Protein AF-A0A9D5NY57-F1 (afdb_monomer)

Structure (mmCIF, N/CA/C/O backbone):
data_AF-A0A9D5NY57-F1
#
_entry.id   AF-A0A9D5NY57-F1
#
loop_
_atom_site.group_PDB
_atom_site.id
_atom_site.type_symbol
_atom_site.label_atom_id
_atom_site.label_alt_id
_atom_site.label_comp_id
_atom_site.label_asym_id
_atom_site.label_entity_id
_atom_site.label_seq_id
_atom_site.pdbx_PDB_ins_code
_atom_site.Cartn_x
_atom_site.Cartn_y
_atom_site.Cartn_z
_atom_site.occupancy
_atom_site.B_iso_or_equiv
_atom_site.auth_seq_id
_atom_site.auth_comp_id
_atom_site.auth_asym_id
_atom_site.auth_atom_id
_atom_site.pdbx_PDB_model_num
ATOM 1 N N . MET A 1 1 ? -9.784 12.964 18.044 1.00 41.00 1 MET A N 1
ATOM 2 C CA . MET A 1 1 ? -9.149 14.237 17.645 1.00 41.00 1 MET A CA 1
ATOM 3 C C . MET A 1 1 ? -8.875 14.180 16.150 1.00 41.00 1 MET A C 1
ATOM 5 O O . MET A 1 1 ? -8.272 13.214 15.719 1.00 41.00 1 MET A O 1
ATOM 9 N N . LYS A 1 2 ? -9.374 15.180 15.404 1.00 36.91 2 LYS A N 1
ATOM 10 C CA . LYS A 1 2 ? -8.960 15.599 14.047 1.00 36.91 2 LYS A CA 1
ATOM 11 C C . LYS A 1 2 ? -8.958 14.492 12.971 1.00 36.91 2 LYS A C 1
ATOM 13 O O . LYS A 1 2 ? -7.936 13.898 12.685 1.00 36.91 2 LYS A O 1
ATOM 18 N N . LYS A 1 3 ? -10.081 14.167 12.321 1.00 40.34 3 LYS A N 1
ATOM 19 C CA . LYS A 1 3 ? -10.535 14.837 11.076 1.00 40.34 3 LYS A CA 1
ATOM 20 C C . LYS A 1 3 ? -9.501 15.796 10.452 1.00 40.34 3 LYS A C 1
ATOM 22 O O . LYS A 1 3 ? -9.746 16.991 10.358 1.00 40.34 3 LYS A O 1
ATOM 27 N N . MET A 1 4 ? -8.342 15.283 10.052 1.00 44.22 4 MET A N 1
ATOM 28 C CA . MET A 1 4 ? -7.444 15.953 9.107 1.00 44.22 4 MET A CA 1
ATOM 29 C C . MET A 1 4 ? -7.655 15.321 7.732 1.00 44.22 4 MET A C 1
ATOM 31 O O . MET A 1 4 ? -6.874 14.492 7.292 1.00 44.22 4 MET A O 1
ATOM 35 N N . MET A 1 5 ? -8.743 15.697 7.055 1.00 46.81 5 MET A N 1
ATOM 36 C CA . MET A 1 5 ? -8.826 15.523 5.603 1.00 46.81 5 MET A CA 1
ATOM 37 C C . MET A 1 5 ? -7.995 16.644 4.985 1.00 46.81 5 MET A C 1
ATOM 39 O O . MET A 1 5 ? -8.519 17.685 4.598 1.00 46.81 5 MET A O 1
ATOM 43 N N . ILE A 1 6 ? -6.675 16.462 4.978 1.00 50.38 6 ILE A N 1
ATOM 44 C CA . ILE A 1 6 ? -5.822 17.212 4.065 1.00 50.38 6 ILE A CA 1
ATOM 45 C C . ILE A 1 6 ? -6.029 16.547 2.712 1.00 50.38 6 ILE A C 1
ATOM 47 O O . ILE A 1 6 ? -5.698 15.380 2.516 1.00 50.38 6 ILE A O 1
ATOM 51 N N . LEU A 1 7 ? -6.638 17.297 1.802 1.00 46.44 7 LEU A N 1
ATOM 52 C CA . LEU A 1 7 ? -6.715 16.987 0.387 1.00 46.44 7 LEU A CA 1
ATOM 53 C C . LEU A 1 7 ? -5.277 16.996 -0.167 1.00 46.44 7 LEU A C 1
ATOM 55 O O . LEU A 1 7 ? -4.805 18.009 -0.677 1.00 46.44 7 LEU A O 1
ATOM 59 N N . ALA A 1 8 ? -4.539 15.901 0.026 1.00 53.00 8 ALA A N 1
ATOM 60 C CA . ALA A 1 8 ? -3.200 15.740 -0.516 1.00 53.00 8 ALA A CA 1
ATOM 61 C C . ALA A 1 8 ? -3.325 15.531 -2.029 1.00 53.00 8 ALA A C 1
ATOM 63 O O . ALA A 1 8 ? -3.829 14.510 -2.501 1.00 53.00 8 A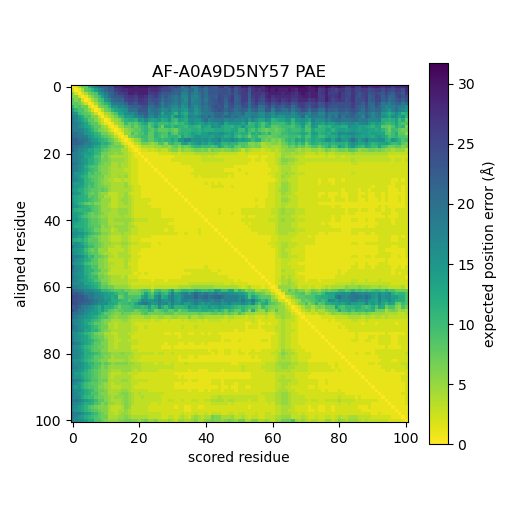LA A O 1
ATOM 64 N N . MET A 1 9 ? -2.918 16.550 -2.781 1.00 48.19 9 MET A N 1
ATOM 65 C CA . MET A 1 9 ? -2.796 16.509 -4.232 1.00 48.19 9 MET A CA 1
ATOM 66 C C . MET A 1 9 ? -1.872 15.330 -4.596 1.00 48.19 9 MET A C 1
ATOM 68 O O . MET A 1 9 ? -0.752 15.252 -4.098 1.00 48.19 9 MET A O 1
ATOM 72 N N . MET A 1 10 ? -2.381 14.366 -5.373 1.00 54.50 10 MET A N 1
ATOM 73 C CA . MET A 1 10 ? -1.682 13.112 -5.687 1.00 54.50 10 MET A CA 1
ATOM 74 C C . MET A 1 10 ? -0.383 13.379 -6.455 1.00 54.50 10 MET A C 1
ATOM 76 O O . MET A 1 10 ? -0.428 13.955 -7.540 1.00 54.50 10 MET A O 1
ATOM 80 N N . MET A 1 11 ? 0.750 12.900 -5.937 1.00 54.69 11 MET A N 1
ATOM 81 C CA . MET A 1 11 ? 1.926 12.639 -6.766 1.00 54.69 11 MET A CA 1
ATOM 82 C C . MET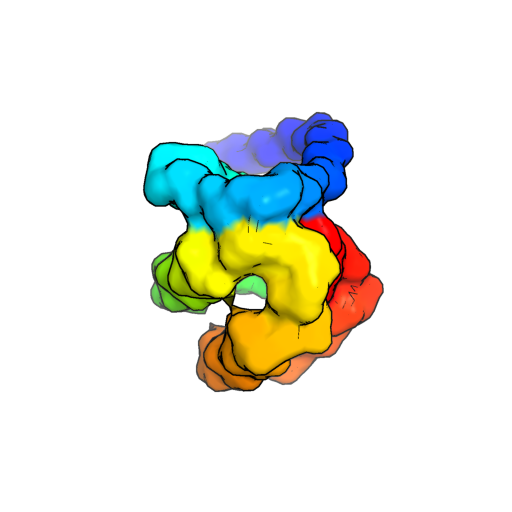 A 1 11 ? 1.759 11.257 -7.393 1.00 54.69 11 MET A C 1
ATOM 84 O O . MET A 1 11 ? 1.618 10.265 -6.685 1.00 54.69 11 MET A O 1
ATOM 88 N N . VAL A 1 12 ? 1.748 11.197 -8.723 1.00 63.59 12 VAL A N 1
ATOM 89 C CA . VAL A 1 12 ? 2.065 9.954 -9.433 1.00 63.59 12 VAL A CA 1
ATOM 90 C C . VAL A 1 12 ? 3.544 9.698 -9.168 1.00 63.59 12 VAL A C 1
ATOM 92 O O . VAL A 1 12 ? 4.364 10.567 -9.476 1.00 63.59 12 VAL A O 1
ATOM 95 N N . MET A 1 13 ? 3.889 8.565 -8.553 1.00 69.81 13 MET A N 1
ATOM 96 C CA . MET A 1 13 ? 5.288 8.252 -8.271 1.00 69.81 13 MET A CA 1
ATOM 97 C C . MET A 1 13 ? 6.017 7.991 -9.591 1.00 69.81 13 MET A C 1
ATOM 99 O O . MET A 1 13 ? 5.887 6.932 -10.185 1.00 69.81 13 MET A O 1
ATOM 103 N N . THR A 1 14 ? 6.802 8.949 -10.081 1.00 64.94 14 THR A N 1
ATOM 104 C CA . THR A 1 14 ? 7.573 8.736 -11.310 1.00 64.94 14 THR A CA 1
ATOM 105 C C . THR A 1 14 ? 8.772 7.845 -11.012 1.00 64.94 14 THR A C 1
ATOM 107 O O . THR A 1 14 ? 9.697 8.259 -10.306 1.00 64.94 14 THR A O 1
ATOM 110 N N . ILE A 1 15 ? 8.802 6.643 -11.580 1.00 66.88 15 ILE A N 1
ATOM 111 C CA . ILE A 1 15 ? 9.998 5.802 -11.518 1.00 66.88 15 ILE A CA 1
ATOM 112 C C . ILE A 1 15 ? 11.062 6.428 -12.415 1.00 66.88 15 ILE A C 1
ATOM 114 O O . ILE A 1 15 ? 10.835 6.669 -13.593 1.00 66.88 15 ILE A O 1
ATOM 118 N N . SER A 1 16 ? 12.235 6.724 -11.859 1.00 63.84 16 SER A N 1
ATOM 119 C CA . SER A 1 16 ? 13.383 7.158 -12.659 1.00 63.84 16 SER A CA 1
ATOM 120 C C . SER A 1 16 ? 14.066 5.944 -13.306 1.00 63.84 16 SER A C 1
ATOM 122 O O . SER A 1 16 ? 13.838 4.807 -12.906 1.00 63.84 16 SER A O 1
ATOM 124 N N . ALA A 1 17 ? 14.962 6.140 -14.277 1.00 61.84 17 ALA A N 1
ATOM 125 C CA . ALA A 1 17 ? 15.774 5.041 -14.827 1.00 61.84 17 ALA A CA 1
ATOM 126 C C . ALA A 1 17 ? 16.754 4.406 -13.803 1.00 61.84 17 ALA A C 1
ATOM 128 O O . ALA A 1 17 ? 17.559 3.554 -14.170 1.00 61.84 17 ALA A O 1
ATOM 129 N N . LYS A 1 18 ? 16.716 4.844 -12.537 1.00 67.69 18 LYS A N 1
ATOM 130 C CA . LYS A 1 18 ? 17.478 4.322 -11.401 1.00 67.69 18 LYS A CA 1
ATOM 131 C C . LYS A 1 18 ? 16.530 3.864 -10.290 1.00 67.69 18 LYS A C 1
ATOM 133 O O . LYS A 1 18 ? 15.470 4.466 -10.101 1.00 67.69 18 LYS A O 1
ATOM 138 N N . ALA A 1 19 ? 16.968 2.859 -9.533 1.00 76.62 19 ALA A N 1
ATOM 139 C CA . ALA A 1 19 ? 16.287 2.372 -8.336 1.00 76.62 19 ALA A CA 1
ATOM 140 C C . ALA A 1 19 ? 16.031 3.497 -7.316 1.00 76.62 19 ALA A C 1
ATOM 142 O O . ALA A 1 19 ? 16.834 4.430 -7.175 1.00 76.62 19 ALA A O 1
ATOM 143 N N . MET A 1 20 ? 14.908 3.406 -6.602 1.00 85.44 20 MET A N 1
ATOM 144 C CA . MET A 1 20 ? 14.526 4.383 -5.585 1.00 85.44 20 MET A CA 1
ATOM 145 C C . MET A 1 20 ? 15.463 4.295 -4.367 1.00 85.44 20 MET A C 1
ATOM 147 O O . MET A 1 20 ? 15.816 3.210 -3.916 1.00 85.44 20 MET A O 1
ATOM 151 N N . SER A 1 21 ? 15.878 5.438 -3.804 1.00 89.38 21 SER A N 1
ATOM 152 C CA . SER A 1 21 ? 16.642 5.429 -2.544 1.00 89.38 21 SER A CA 1
ATOM 153 C C . SER A 1 21 ? 15.771 4.961 -1.374 1.00 89.38 21 SER A C 1
ATOM 155 O O . SER A 1 21 ? 14.584 5.276 -1.352 1.00 89.38 21 SER A O 1
ATOM 157 N N . TYR A 1 22 ? 16.362 4.330 -0.353 1.00 90.81 22 TYR A N 1
ATOM 158 C CA . TYR A 1 22 ? 15.622 3.879 0.835 1.00 90.81 22 TYR A CA 1
ATOM 159 C C . TYR A 1 22 ? 14.780 4.981 1.493 1.00 90.81 22 TYR A C 1
ATOM 161 O O . TYR A 1 22 ? 13.617 4.764 1.810 1.00 90.81 22 TYR A O 1
ATOM 169 N N . ASN A 1 23 ? 15.332 6.188 1.662 1.00 92.25 23 ASN A N 1
ATOM 170 C CA . ASN A 1 23 ? 14.592 7.291 2.285 1.00 92.25 23 ASN A CA 1
ATOM 171 C C . ASN A 1 23 ? 13.402 7.752 1.432 1.00 92.25 23 ASN A C 1
ATOM 173 O O . ASN A 1 23 ? 12.356 8.087 1.981 1.00 92.25 23 ASN A O 1
ATOM 177 N N . ALA A 1 24 ? 13.551 7.752 0.104 1.00 90.00 24 ALA A N 1
ATOM 178 C CA . ALA A 1 24 ? 12.440 8.040 -0.797 1.00 90.00 24 ALA A CA 1
ATOM 179 C C . ALA A 1 24 ? 11.376 6.933 -0.713 1.00 90.00 24 ALA A C 1
ATOM 181 O O . ALA A 1 24 ? 10.220 7.240 -0.447 1.00 90.00 24 ALA A O 1
ATOM 182 N N . ALA A 1 25 ? 11.778 5.661 -0.804 1.00 91.56 25 ALA A N 1
ATOM 183 C CA . ALA A 1 25 ? 10.870 4.516 -0.705 1.00 91.56 25 ALA A CA 1
ATOM 184 C C . ALA A 1 25 ? 10.111 4.498 0.623 1.00 91.56 25 ALA A C 1
ATOM 186 O O . ALA A 1 25 ? 8.907 4.274 0.648 1.00 91.56 25 ALA A O 1
ATOM 187 N N . LYS A 1 26 ? 10.792 4.820 1.724 1.00 94.88 26 LYS A N 1
ATOM 188 C CA . LYS A 1 26 ? 10.186 4.958 3.047 1.00 94.88 26 LYS A CA 1
ATOM 189 C C . LYS A 1 26 ? 9.122 6.053 3.091 1.00 94.88 26 LYS A C 1
ATOM 191 O O . LYS A 1 26 ? 8.034 5.809 3.604 1.00 94.88 26 LYS A O 1
ATOM 196 N N . ASN A 1 27 ? 9.425 7.247 2.584 1.00 93.50 27 ASN A N 1
ATOM 197 C CA . ASN A 1 27 ? 8.478 8.364 2.606 1.00 93.50 27 ASN A CA 1
ATOM 198 C C . ASN A 1 27 ? 7.242 8.070 1.746 1.00 93.50 27 ASN A C 1
ATOM 200 O O . ASN A 1 27 ? 6.120 8.328 2.177 1.00 93.50 27 ASN A O 1
ATOM 204 N N . GLU A 1 28 ? 7.447 7.482 0.570 1.00 91.50 28 GLU A N 1
ATOM 205 C CA . GLU A 1 28 ? 6.359 7.096 -0.327 1.00 91.50 28 GLU A CA 1
ATOM 206 C C . GLU A 1 28 ? 5.521 5.942 0.242 1.00 91.50 28 GLU A C 1
ATOM 208 O O . GLU A 1 28 ? 4.291 5.990 0.210 1.00 91.50 28 GLU A O 1
ATOM 213 N N . ALA A 1 29 ? 6.160 4.934 0.843 1.00 95.00 29 ALA A N 1
ATOM 214 C CA . ALA A 1 29 ? 5.461 3.843 1.516 1.00 95.00 29 ALA A CA 1
ATOM 215 C C . ALA A 1 29 ? 4.603 4.354 2.680 1.00 95.00 29 ALA A C 1
ATOM 217 O O . ALA A 1 29 ? 3.464 3.909 2.823 1.00 95.00 29 ALA A O 1
ATOM 218 N N . LEU A 1 30 ? 5.108 5.302 3.483 1.00 95.94 30 LEU A N 1
ATOM 219 C CA . LEU A 1 30 ? 4.328 5.949 4.545 1.00 95.94 30 LEU A CA 1
ATOM 220 C C . LEU A 1 30 ? 3.111 6.670 3.965 1.00 95.94 30 LEU A C 1
ATOM 222 O O . LEU A 1 30 ? 1.987 6.385 4.371 1.00 95.94 30 LEU A O 1
ATOM 226 N N . PHE A 1 31 ? 3.317 7.531 2.966 1.00 94.00 31 PHE A N 1
ATOM 227 C CA . PHE A 1 31 ? 2.231 8.285 2.343 1.00 94.00 31 PHE A CA 1
ATOM 228 C C . PHE A 1 31 ? 1.142 7.369 1.766 1.00 94.00 31 PHE A C 1
ATOM 230 O O . PHE A 1 31 ? -0.051 7.571 2.011 1.00 94.00 31 PHE A O 1
ATOM 237 N N . LEU A 1 32 ? 1.546 6.333 1.028 1.00 95.06 32 LEU A N 1
ATOM 238 C CA . LEU A 1 32 ? 0.621 5.376 0.433 1.00 95.06 32 LEU A CA 1
ATOM 239 C C . LEU A 1 32 ? -0.157 4.607 1.508 1.00 95.06 32 LEU A C 1
ATOM 241 O O . LEU A 1 32 ? -1.370 4.429 1.383 1.00 95.06 32 LEU A O 1
ATOM 245 N N . SER A 1 33 ? 0.518 4.195 2.581 1.00 97.25 33 SER A N 1
ATOM 246 C CA . SER A 1 33 ? -0.084 3.407 3.664 1.00 97.25 33 SER A CA 1
ATOM 247 C C . SER A 1 33 ? -1.021 4.235 4.534 1.00 97.25 33 SER A C 1
ATOM 249 O O . SER A 1 33 ? -2.097 3.750 4.878 1.00 97.25 33 SER A O 1
ATOM 251 N N . ASP A 1 34 ? -0.686 5.496 4.813 1.00 96.50 34 ASP A N 1
ATOM 252 C CA . ASP A 1 34 ? -1.569 6.447 5.501 1.00 96.50 34 ASP A CA 1
ATOM 253 C C . ASP A 1 34 ? -2.873 6.640 4.723 1.00 96.50 34 ASP A C 1
ATOM 255 O O . ASP A 1 34 ? -3.977 6.629 5.280 1.00 96.50 34 ASP A O 1
ATOM 259 N N . LYS A 1 35 ? -2.759 6.761 3.399 1.00 94.56 35 LYS A N 1
ATOM 260 C CA . LYS A 1 35 ? -3.912 6.918 2.519 1.00 94.56 35 LYS A CA 1
ATOM 261 C C . LYS A 1 35 ? -4.745 5.638 2.442 1.00 94.56 35 LYS A C 1
ATOM 263 O O . LYS A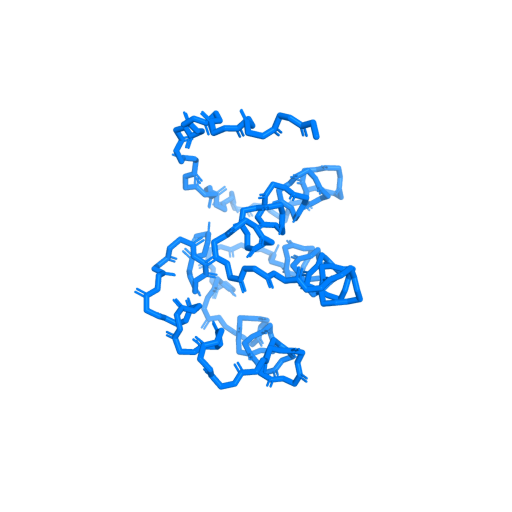 1 35 ? -5.971 5.708 2.510 1.00 94.56 35 LYS A O 1
ATOM 268 N N . MET A 1 36 ? -4.105 4.468 2.370 1.00 96.94 36 MET A N 1
ATOM 269 C CA . MET A 1 36 ? -4.798 3.179 2.447 1.00 96.94 36 MET A CA 1
ATOM 270 C C . MET A 1 36 ? -5.490 3.001 3.805 1.00 96.94 36 MET A C 1
ATOM 272 O O . MET A 1 36 ? -6.637 2.567 3.833 1.00 96.94 36 MET A O 1
ATOM 276 N N . ALA A 1 37 ? -4.867 3.400 4.917 1.00 97.88 37 ALA A N 1
ATOM 277 C CA . ALA A 1 37 ? -5.497 3.389 6.237 1.00 97.88 37 ALA A CA 1
ATOM 278 C C . ALA A 1 37 ? -6.756 4.243 6.273 1.00 97.88 37 ALA A C 1
ATOM 280 O O . ALA A 1 37 ? -7.794 3.787 6.754 1.00 97.88 37 ALA A O 1
ATOM 281 N N . TYR A 1 38 ? -6.679 5.446 5.709 1.00 95.00 38 TYR A N 1
ATOM 282 C CA . TYR A 1 38 ? -7.808 6.357 5.636 1.00 95.00 38 TYR A CA 1
ATOM 283 C C . TYR A 1 38 ? -8.941 5.828 4.739 1.00 95.00 38 TYR A C 1
ATOM 285 O O . TYR A 1 38 ? -10.098 5.786 5.158 1.00 95.00 38 TYR A O 1
ATOM 293 N N . GLU A 1 39 ? -8.633 5.407 3.511 1.00 95.62 39 GLU A N 1
ATOM 294 C CA . GLU A 1 39 ? -9.655 5.054 2.518 1.00 95.62 39 GLU A CA 1
ATOM 295 C C . GLU A 1 39 ? -10.180 3.620 2.657 1.00 95.62 39 GLU A C 1
ATOM 297 O O . GLU A 1 39 ? -11.337 3.357 2.310 1.00 95.62 39 GLU A O 1
ATOM 302 N N . LEU A 1 40 ? -9.360 2.692 3.152 1.00 97.25 40 LEU A N 1
ATOM 303 C CA . LEU A 1 40 ? -9.717 1.284 3.362 1.00 97.25 40 LEU A CA 1
ATOM 304 C C . LEU A 1 40 ? -10.051 0.980 4.830 1.00 97.25 40 LEU A C 1
ATOM 306 O O . LEU A 1 40 ? -10.368 -0.165 5.154 1.00 97.25 40 LEU A O 1
ATOM 310 N N . ASN A 1 41 ? -10.004 1.987 5.712 1.00 97.31 41 ASN A N 1
ATOM 311 C CA . ASN A 1 41 ? -10.277 1.853 7.144 1.00 97.31 41 ASN A CA 1
ATOM 312 C C . ASN A 1 41 ? -9.480 0.691 7.767 1.00 97.31 41 ASN A C 1
ATOM 314 O O . ASN A 1 41 ? -10.056 -0.242 8.334 1.00 97.31 41 ASN A O 1
ATOM 318 N N . LEU A 1 42 ? -8.158 0.710 7.569 1.00 98.38 42 LEU A N 1
ATOM 319 C CA . LEU A 1 42 ? -7.268 -0.352 8.041 1.00 98.38 42 LEU A CA 1
ATOM 320 C C . LEU A 1 42 ? -7.226 -0.389 9.573 1.00 98.38 42 LEU A C 1
ATOM 322 O O . LEU A 1 42 ? -7.267 0.646 10.242 1.00 98.38 42 LEU A O 1
ATOM 326 N N . THR A 1 43 ? -7.089 -1.587 10.136 1.00 98.38 43 THR A N 1
ATOM 327 C CA . THR A 1 43 ? -6.681 -1.732 11.540 1.00 98.38 43 THR A CA 1
ATOM 328 C C . THR A 1 43 ? -5.208 -1.350 11.708 1.00 98.38 43 THR A C 1
ATOM 330 O O . THR A 1 43 ? -4.464 -1.297 10.731 1.00 98.38 43 THR A O 1
ATOM 333 N N . ALA A 1 44 ? -4.753 -1.134 12.947 1.00 98.12 44 ALA A N 1
ATOM 334 C CA . ALA A 1 44 ? -3.340 -0.851 13.216 1.00 98.12 44 ALA A CA 1
ATOM 335 C C . ALA A 1 44 ? -2.410 -1.953 12.668 1.00 98.12 44 ALA A C 1
ATOM 337 O O . ALA A 1 44 ? -1.442 -1.651 11.981 1.00 98.12 44 ALA A O 1
ATOM 338 N N . ALA A 1 45 ? -2.768 -3.225 12.875 1.00 98.50 45 ALA A N 1
ATOM 339 C CA . ALA A 1 45 ? -1.997 -4.356 12.359 1.00 98.50 45 ALA A CA 1
ATOM 340 C C . ALA A 1 45 ? -2.001 -4.422 10.821 1.00 98.50 45 ALA A C 1
ATOM 342 O O . ALA A 1 45 ? -0.981 -4.721 10.207 1.00 98.50 45 ALA A O 1
ATOM 343 N N . GLN A 1 46 ? -3.137 -4.117 10.181 1.00 98.75 46 GLN A N 1
ATOM 344 C CA . GLN A 1 46 ? -3.193 -4.038 8.721 1.00 98.75 46 GLN A CA 1
ATOM 345 C C . GLN A 1 46 ? -2.344 -2.885 8.186 1.00 98.75 46 GLN A C 1
ATOM 347 O O . GLN A 1 46 ? -1.682 -3.055 7.171 1.00 98.75 46 GLN A O 1
ATOM 352 N N . TYR A 1 47 ? -2.355 -1.727 8.849 1.00 98.69 47 TYR A N 1
ATOM 353 C CA . TYR A 1 47 ? -1.534 -0.582 8.465 1.00 98.69 47 TYR A CA 1
ATOM 354 C C . TYR A 1 47 ? -0.039 -0.918 8.501 1.00 98.69 47 TYR A C 1
ATOM 356 O O . TYR A 1 47 ? 0.652 -0.652 7.521 1.00 98.69 47 TYR A O 1
ATOM 364 N N . GLU A 1 48 ? 0.443 -1.541 9.580 1.00 98.62 48 GLU A N 1
ATOM 365 C CA . GLU A 1 48 ? 1.851 -1.944 9.706 1.00 98.62 48 GLU A CA 1
ATOM 366 C C . GLU A 1 48 ? 2.262 -2.901 8.579 1.00 98.62 48 GLU A C 1
ATOM 368 O O . GLU A 1 48 ? 3.235 -2.638 7.873 1.00 98.62 48 GLU A O 1
ATOM 373 N N . ALA A 1 49 ? 1.462 -3.942 8.324 1.00 98.75 49 ALA A N 1
ATOM 374 C CA . ALA A 1 49 ? 1.734 -4.895 7.249 1.00 98.75 49 ALA A CA 1
ATOM 375 C C . ALA A 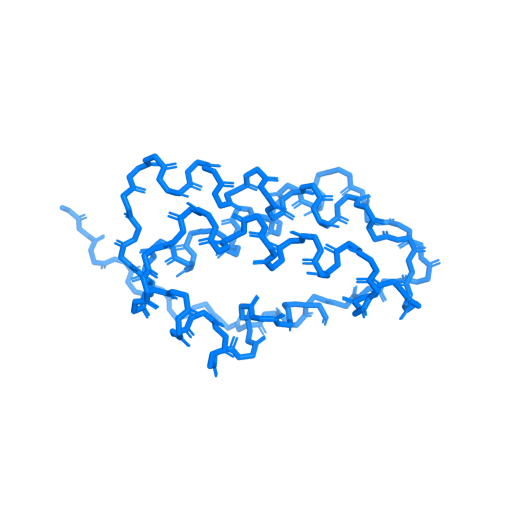1 49 ? 1.673 -4.250 5.850 1.00 98.75 49 ALA A C 1
ATOM 377 O O . ALA A 1 49 ? 2.518 -4.517 4.998 1.00 98.75 49 ALA A O 1
ATOM 378 N N . VAL A 1 50 ? 0.694 -3.372 5.601 1.00 98.62 50 VAL A N 1
ATOM 379 C CA . VAL A 1 50 ? 0.581 -2.627 4.335 1.00 98.62 50 VAL A CA 1
ATOM 380 C C . VAL A 1 50 ? 1.797 -1.725 4.122 1.00 98.62 50 VAL A C 1
ATOM 382 O O . VAL A 1 50 ? 2.297 -1.646 3.000 1.00 98.62 50 VAL A O 1
ATOM 385 N N . TYR A 1 51 ? 2.292 -1.076 5.176 1.00 98.38 51 TYR A N 1
ATOM 386 C CA . TYR A 1 51 ? 3.498 -0.254 5.119 1.00 98.38 51 TYR A CA 1
ATOM 387 C C . TYR A 1 51 ? 4.736 -1.062 4.734 1.00 98.38 51 TYR A C 1
ATOM 389 O O . TYR A 1 51 ? 5.450 -0.655 3.815 1.00 98.38 51 TYR A O 1
ATOM 397 N N . GLU A 1 52 ? 4.958 -2.213 5.366 1.00 98.50 52 GLU A N 1
ATOM 398 C CA . GLU A 1 5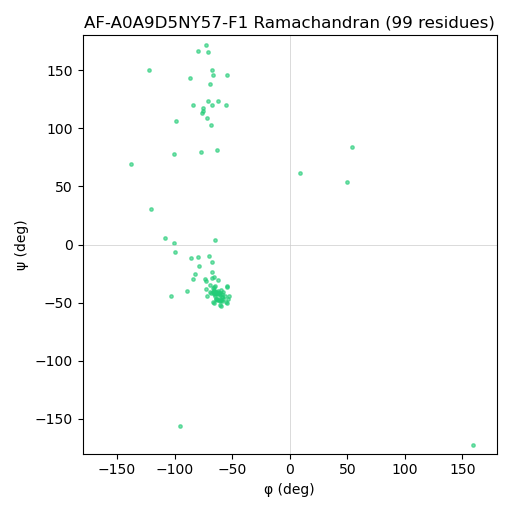2 ? 6.089 -3.090 5.042 1.00 98.50 52 GLU A CA 1
ATOM 399 C C . GLU A 1 52 ? 6.012 -3.597 3.595 1.00 98.50 52 GLU A C 1
ATOM 401 O O . GLU A 1 52 ? 6.967 -3.443 2.836 1.00 98.50 52 GLU A O 1
ATOM 406 N N . ILE A 1 53 ? 4.840 -4.077 3.163 1.00 98.31 53 ILE A N 1
ATOM 407 C CA . ILE A 1 53 ? 4.619 -4.550 1.788 1.00 98.31 53 ILE A CA 1
ATOM 408 C C . ILE A 1 53 ? 4.856 -3.430 0.758 1.00 98.31 53 ILE A C 1
ATOM 410 O O . ILE A 1 53 ? 5.454 -3.655 -0.298 1.00 98.31 53 ILE A O 1
ATOM 414 N N . ASN A 1 54 ? 4.384 -2.211 1.040 1.00 97.12 54 ASN A N 1
ATOM 415 C CA . ASN A 1 54 ? 4.596 -1.060 0.162 1.00 97.12 54 ASN A CA 1
ATOM 416 C C . ASN A 1 54 ? 6.077 -0.677 0.080 1.00 97.12 54 ASN A C 1
ATOM 418 O O . ASN A 1 54 ? 6.565 -0.374 -1.010 1.00 97.12 54 ASN A O 1
ATOM 422 N N . LEU A 1 55 ? 6.788 -0.701 1.207 1.00 95.81 55 LEU A N 1
ATOM 423 C CA . LEU A 1 55 ? 8.212 -0.394 1.257 1.00 95.81 55 LEU A CA 1
ATOM 424 C C . LEU A 1 55 ? 9.032 -1.419 0.469 1.00 95.81 55 LEU A C 1
ATOM 426 O O . LEU A 1 55 ? 9.856 -1.021 -0.356 1.00 95.81 55 LEU A O 1
ATOM 430 N N . ASP A 1 56 ? 8.767 -2.710 0.666 1.00 95.06 56 ASP A N 1
ATOM 431 C CA . ASP A 1 56 ? 9.452 -3.795 -0.040 1.00 95.06 56 ASP A CA 1
ATOM 432 C C . ASP A 1 56 ? 9.233 -3.711 -1.551 1.00 95.06 56 ASP A C 1
ATOM 434 O O . ASP A 1 56 ? 10.181 -3.845 -2.331 1.00 95.06 56 ASP A O 1
ATOM 438 N N . TYR A 1 57 ? 8.003 -3.414 -1.979 1.00 93.75 57 TYR A N 1
ATOM 439 C CA . TYR A 1 57 ? 7.696 -3.185 -3.387 1.00 93.75 57 TYR A CA 1
ATOM 440 C C . TYR A 1 57 ? 8.508 -2.025 -3.963 1.00 93.75 57 TYR A C 1
ATOM 442 O O . TYR A 1 57 ? 9.207 -2.213 -4.956 1.00 93.75 57 TYR A O 1
ATOM 450 N N . LEU A 1 58 ? 8.469 -0.850 -3.327 1.00 92.00 58 LEU A N 1
ATOM 451 C CA . LEU A 1 58 ? 9.152 0.350 -3.821 1.00 92.00 58 LEU A CA 1
ATOM 452 C C . LEU A 1 58 ? 10.678 0.199 -3.837 1.00 92.00 58 LEU A C 1
ATOM 454 O O . LEU A 1 58 ? 11.332 0.681 -4.762 1.00 92.00 58 LEU A O 1
ATOM 458 N N . MET A 1 59 ? 11.240 -0.502 -2.850 1.00 91.06 59 MET A N 1
ATOM 459 C CA . MET A 1 59 ? 12.665 -0.841 -2.782 1.00 91.06 59 MET A CA 1
ATOM 460 C C . MET A 1 59 ? 13.098 -1.826 -3.873 1.00 91.06 59 MET A C 1
ATOM 462 O O . MET A 1 59 ? 14.259 -1.815 -4.280 1.00 91.06 59 MET A O 1
ATOM 466 N N . SER A 1 60 ? 12.184 -2.679 -4.338 1.00 89.94 60 SER A N 1
ATOM 467 C CA . SER A 1 60 ? 12.475 -3.722 -5.328 1.00 89.94 60 SER A CA 1
ATOM 468 C C . SER A 1 60 ? 12.387 -3.235 -6.779 1.00 89.94 60 SER A C 1
ATOM 470 O O . SER A 1 60 ? 12.819 -3.941 -7.693 1.00 89.94 60 SER A O 1
ATOM 472 N N . LEU A 1 61 ? 11.847 -2.035 -7.013 1.00 87.38 61 LEU A N 1
ATOM 473 C CA . LEU A 1 61 ? 11.755 -1.435 -8.343 1.00 87.38 61 LEU A CA 1
ATOM 474 C C . LEU A 1 61 ? 13.125 -0.919 -8.803 1.00 87.38 61 LEU A C 1
ATOM 476 O O . LEU A 1 61 ? 13.677 0.015 -8.220 1.00 87.38 61 LEU A O 1
ATOM 480 N N . ASN A 1 62 ? 13.648 -1.476 -9.900 1.00 75.00 62 ASN A N 1
ATOM 481 C CA . ASN A 1 62 ? 14.948 -1.089 -10.458 1.00 75.00 62 ASN A CA 1
ATOM 482 C C . ASN A 1 62 ? 14.850 -0.295 -11.776 1.00 75.00 62 ASN A C 1
ATOM 484 O O . ASN A 1 62 ? 15.874 0.046 -12.368 1.00 75.00 62 ASN A O 1
ATOM 488 N N . GLY A 1 63 ? 13.641 0.060 -12.222 1.00 67.31 63 GLY A N 1
ATOM 489 C CA . GLY A 1 63 ? 13.409 0.900 -13.397 1.00 67.31 63 GLY A CA 1
ATOM 490 C C . GLY A 1 63 ? 11.999 0.749 -13.971 1.00 67.31 63 GLY A C 1
ATOM 491 O O . GLY A 1 63 ? 11.145 0.069 -13.407 1.00 67.31 63 GLY A O 1
ATOM 492 N N . HIS A 1 64 ? 11.751 1.367 -15.130 1.00 60.41 64 HIS A N 1
ATOM 493 C CA . HIS A 1 64 ? 10.422 1.424 -15.762 1.00 60.41 64 HIS A CA 1
ATOM 494 C C . HIS A 1 64 ? 9.906 0.058 -16.258 1.00 60.41 64 HIS A C 1
ATOM 496 O O . HIS A 1 64 ? 8.731 -0.070 -16.583 1.00 60.41 64 HIS A O 1
ATOM 502 N N . GLY A 1 65 ? 10.770 -0.957 -16.358 1.00 61.22 65 GLY A N 1
ATOM 503 C CA . GLY A 1 65 ? 10.378 -2.309 -16.771 1.00 61.22 65 GLY A CA 1
ATOM 504 C C . GLY A 1 65 ? 9.723 -3.136 -15.660 1.00 61.22 65 GLY A C 1
ATOM 505 O O . GLY A 1 65 ? 9.019 -4.094 -15.962 1.00 61.22 65 GLY A O 1
ATOM 506 N N . ASP A 1 66 ? 9.907 -2.748 -14.393 1.00 65.75 66 ASP A N 1
ATOM 507 C CA . ASP A 1 66 ? 9.550 -3.583 -13.235 1.00 65.75 66 ASP A CA 1
ATOM 508 C C . ASP A 1 66 ? 8.209 -3.200 -12.586 1.00 65.75 66 ASP A C 1
ATOM 510 O O . ASP A 1 66 ? 7.722 -3.903 -11.700 1.00 65.75 66 ASP A O 1
ATOM 514 N N . VAL A 1 67 ? 7.590 -2.101 -13.034 1.00 66.38 67 VAL A N 1
ATOM 515 C CA . VAL A 1 67 ? 6.428 -1.458 -12.383 1.00 66.38 67 VAL A CA 1
ATOM 516 C C . VAL A 1 67 ? 5.220 -2.377 -12.278 1.00 66.38 67 VAL A C 1
ATOM 518 O O . VAL A 1 67 ? 4.542 -2.382 -11.256 1.00 66.38 67 VAL A O 1
ATOM 521 N N . PHE A 1 68 ? 4.976 -3.168 -13.324 1.00 76.06 68 PHE A N 1
ATOM 522 C CA . PHE A 1 68 ? 3.910 -4.173 -13.401 1.00 76.06 68 PHE A CA 1
ATOM 523 C C . PHE A 1 68 ? 4.489 -5.573 -13.644 1.00 76.06 68 PHE A C 1
ATOM 525 O O . PHE A 1 68 ? 3.884 -6.391 -14.331 1.00 76.06 68 PHE A O 1
ATOM 532 N N . GLY A 1 69 ? 5.703 -5.807 -13.138 1.00 84.50 69 GLY A N 1
ATOM 533 C CA . GLY A 1 69 ? 6.380 -7.099 -13.186 1.00 84.50 69 GLY A CA 1
ATOM 534 C C . GLY A 1 69 ? 6.177 -7.911 -11.905 1.00 84.50 69 GLY A C 1
ATOM 535 O O . GLY A 1 69 ? 5.247 -7.687 -11.132 1.00 84.50 69 GLY A O 1
ATOM 536 N N . ILE A 1 70 ? 7.111 -8.826 -11.637 1.00 89.56 70 ILE A N 1
ATOM 537 C CA . ILE A 1 70 ? 7.026 -9.784 -10.522 1.00 89.56 70 ILE A CA 1
ATOM 538 C C . ILE A 1 70 ? 6.796 -9.131 -9.148 1.00 89.56 70 ILE A C 1
ATOM 540 O O . ILE A 1 70 ? 6.079 -9.679 -8.313 1.00 89.56 70 ILE A O 1
ATOM 544 N N . TRP A 1 71 ? 7.370 -7.950 -8.904 1.00 90.44 71 TRP A N 1
ATOM 545 C CA . TRP A 1 71 ? 7.236 -7.251 -7.623 1.00 90.44 71 TRP A CA 1
ATOM 546 C C . TRP A 1 71 ? 5.847 -6.658 -7.419 1.00 90.44 71 TRP A C 1
ATOM 548 O O . TRP A 1 71 ? 5.355 -6.610 -6.294 1.00 90.44 71 TRP A O 1
ATOM 558 N N . TRP A 1 72 ? 5.190 -6.259 -8.504 1.00 93.50 72 TRP A N 1
ATOM 559 C CA . TRP A 1 72 ? 3.813 -5.792 -8.468 1.00 93.50 72 TRP A CA 1
ATOM 560 C C . TRP A 1 72 ? 2.842 -6.943 -8.214 1.00 93.50 72 TRP A C 1
ATOM 562 O O . TRP A 1 72 ? 1.973 -6.834 -7.347 1.00 93.50 72 TRP A O 1
ATOM 572 N N . ASP A 1 73 ? 3.040 -8.076 -8.894 1.00 94.12 73 ASP A N 1
ATOM 573 C CA . ASP A 1 73 ? 2.271 -9.298 -8.644 1.00 94.12 73 ASP A CA 1
ATOM 574 C C . ASP A 1 73 ? 2.426 -9.757 -7.192 1.00 94.12 73 ASP A C 1
ATOM 576 O O . ASP A 1 73 ? 1.436 -10.051 -6.518 1.00 94.12 73 ASP A O 1
ATOM 580 N N . ARG A 1 74 ? 3.664 -9.750 -6.682 1.00 95.31 74 ARG A N 1
ATOM 581 C CA . ARG A 1 74 ? 3.955 -10.117 -5.297 1.00 95.31 74 ARG A CA 1
ATOM 582 C C . ARG A 1 74 ? 3.295 -9.172 -4.301 1.00 95.31 74 ARG A C 1
ATOM 584 O O . ARG A 1 74 ? 2.595 -9.648 -3.414 1.00 95.31 74 ARG A O 1
ATOM 591 N N . ARG A 1 75 ? 3.419 -7.855 -4.496 1.00 96.50 75 ARG A N 1
ATOM 592 C CA . ARG A 1 75 ? 2.726 -6.857 -3.668 1.00 96.50 75 ARG A CA 1
ATOM 593 C C . ARG A 1 75 ? 1.223 -7.120 -3.613 1.00 96.50 75 ARG A C 1
ATOM 595 O O . ARG A 1 75 ? 0.628 -7.096 -2.540 1.00 96.50 75 ARG A O 1
ATOM 602 N N . ASN A 1 76 ? 0.601 -7.372 -4.763 1.00 97.19 76 ASN A N 1
ATOM 603 C CA . ASN A 1 76 ? -0.831 -7.647 -4.839 1.00 97.19 76 ASN A CA 1
ATOM 604 C C . ASN A 1 76 ? -1.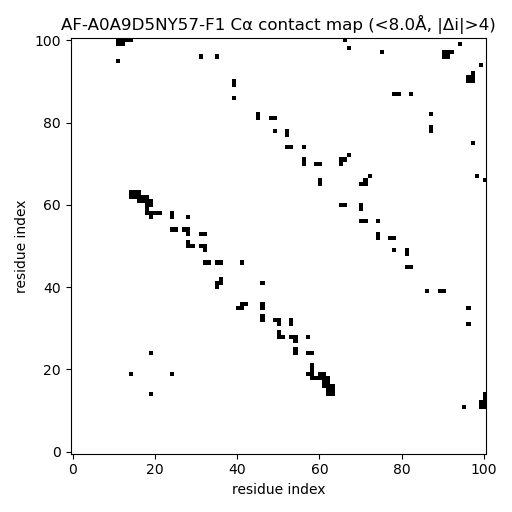220 -8.940 -4.119 1.00 97.19 76 ASN A C 1
ATOM 606 O O . ASN A 1 76 ? -2.253 -8.976 -3.449 1.00 97.19 76 ASN A O 1
ATOM 610 N N . ALA A 1 77 ? -0.407 -9.989 -4.250 1.00 97.69 77 ALA A N 1
ATOM 611 C CA . ALA A 1 77 ? -0.619 -11.248 -3.551 1.00 97.69 77 ALA A CA 1
ATOM 612 C C . ALA A 1 77 ? -0.505 -11.066 -2.031 1.00 97.69 77 ALA A C 1
ATOM 614 O O . ALA A 1 77 ? -1.401 -11.490 -1.305 1.00 97.69 77 ALA A O 1
ATOM 615 N N . ASP A 1 78 ? 0.528 -10.371 -1.555 1.00 98.38 78 ASP A N 1
ATOM 616 C CA . ASP A 1 78 ? 0.745 -10.130 -0.127 1.00 98.38 78 ASP A CA 1
ATOM 617 C C . ASP A 1 78 ? -0.389 -9.269 0.465 1.00 98.38 78 ASP A C 1
ATOM 619 O O . ASP A 1 78 ? -0.974 -9.618 1.495 1.00 98.38 78 ASP A O 1
ATOM 623 N N . LEU A 1 79 ? -0.820 -8.216 -0.242 1.00 98.50 79 LEU A N 1
ATOM 624 C CA . LEU A 1 79 ? -1.975 -7.401 0.163 1.00 98.50 79 LEU A CA 1
ATOM 625 C C . LEU A 1 79 ? -3.286 -8.198 0.206 1.00 98.50 79 LEU A C 1
ATOM 627 O O . LEU A 1 79 ? -4.147 -7.898 1.033 1.00 98.50 79 LEU A O 1
ATOM 631 N N . ARG A 1 80 ? -3.452 -9.229 -0.633 1.00 98.19 80 ARG A N 1
ATOM 632 C CA . ARG A 1 80 ? -4.638 -10.102 -0.603 1.00 98.19 80 ARG A CA 1
ATOM 633 C C . ARG A 1 80 ? -4.733 -10.926 0.682 1.00 98.19 80 ARG A C 1
ATOM 635 O O . ARG A 1 80 ? -5.845 -11.264 1.078 1.00 98.19 80 ARG A O 1
ATOM 642 N N . TYR A 1 81 ? -3.606 -11.239 1.323 1.00 98.00 81 TYR A N 1
ATOM 643 C CA . TYR A 1 81 ? -3.584 -11.942 2.611 1.00 98.00 81 TYR A CA 1
ATOM 644 C C . TYR A 1 81 ? -3.815 -11.009 3.808 1.00 98.00 81 TYR A C 1
ATOM 646 O O . TYR A 1 81 ? -4.293 -11.462 4.846 1.00 98.00 81 TYR A O 1
ATOM 654 N N . VAL A 1 82 ? -3.498 -9.717 3.672 1.00 98.50 82 VAL A N 1
ATOM 655 C CA . VAL A 1 82 ? -3.634 -8.714 4.746 1.00 98.50 82 VAL A CA 1
ATOM 656 C C . VAL A 1 82 ? -5.014 -8.050 4.752 1.00 98.50 82 VAL A C 1
ATOM 658 O O . VAL A 1 82 ? -5.589 -7.782 5.813 1.00 98.50 82 VAL A O 1
ATOM 661 N N . LEU A 1 83 ? -5.549 -7.748 3.571 1.00 98.56 83 LEU A N 1
ATOM 662 C CA . LEU A 1 83 ? -6.822 -7.054 3.407 1.00 98.56 83 LEU A CA 1
ATOM 663 C C . LEU A 1 83 ? -7.989 -8.044 3.417 1.00 98.56 83 LEU A C 1
ATOM 665 O O . LEU A 1 83 ? -7.911 -9.136 2.858 1.00 98.56 83 LEU A O 1
ATOM 669 N N . ASN A 1 84 ? -9.115 -7.639 4.004 1.00 98.31 84 ASN A N 1
ATOM 670 C CA . ASN A 1 84 ? -10.355 -8.391 3.827 1.00 98.31 84 ASN A CA 1
ATOM 671 C C . ASN A 1 84 ? -10.917 -8.189 2.404 1.00 98.31 84 ASN A C 1
ATOM 673 O O . ASN A 1 84 ? -10.446 -7.338 1.648 1.00 98.31 84 ASN A O 1
ATOM 677 N N . SER A 1 85 ? -11.950 -8.955 2.041 1.00 98.19 85 SER A N 1
ATOM 678 C CA . SER A 1 85 ? -12.493 -8.959 0.676 1.00 98.19 85 SER A CA 1
ATOM 679 C C . SER A 1 85 ? -12.885 -7.568 0.173 1.00 98.19 85 SER A C 1
ATOM 681 O O . SER A 1 85 ? -12.415 -7.159 -0.881 1.00 98.19 85 SER A O 1
ATOM 683 N N . TRP A 1 86 ? -13.665 -6.799 0.942 1.00 98.06 86 TRP A N 1
ATOM 684 C CA . TRP A 1 86 ? -14.129 -5.486 0.481 1.00 98.06 86 TRP A CA 1
ATOM 685 C C . TRP A 1 86 ? -12.990 -4.457 0.400 1.00 98.06 86 TRP A C 1
ATOM 687 O O . TRP A 1 86 ? -12.985 -3.612 -0.497 1.00 98.06 86 TRP A O 1
ATOM 697 N N . GLN A 1 87 ? -12.012 -4.530 1.311 1.00 98.62 87 GLN A N 1
ATOM 698 C CA . GLN A 1 87 ? -10.816 -3.685 1.272 1.00 98.62 87 GLN A CA 1
ATOM 699 C C . GLN A 1 87 ? -9.980 -3.988 0.033 1.00 98.62 87 GLN A C 1
ATOM 701 O O . GLN A 1 87 ? -9.531 -3.059 -0.635 1.00 98.62 87 GLN A O 1
ATOM 706 N N . PHE A 1 88 ? -9.794 -5.271 -0.286 1.00 98.44 88 PHE A N 1
ATOM 707 C CA . PHE A 1 88 ? -9.047 -5.694 -1.463 1.00 98.44 88 PHE A CA 1
ATOM 708 C C . PHE A 1 88 ? -9.758 -5.292 -2.761 1.00 98.44 88 PHE A C 1
ATOM 710 O O . PHE A 1 88 ? -9.121 -4.766 -3.670 1.00 98.44 88 PHE A O 1
ATOM 717 N N . ASP A 1 89 ? -11.080 -5.458 -2.831 1.00 98.31 89 ASP A N 1
ATOM 718 C CA . ASP A 1 89 ? -11.871 -5.043 -3.993 1.00 98.31 89 ASP A CA 1
ATOM 719 C C . ASP A 1 89 ? 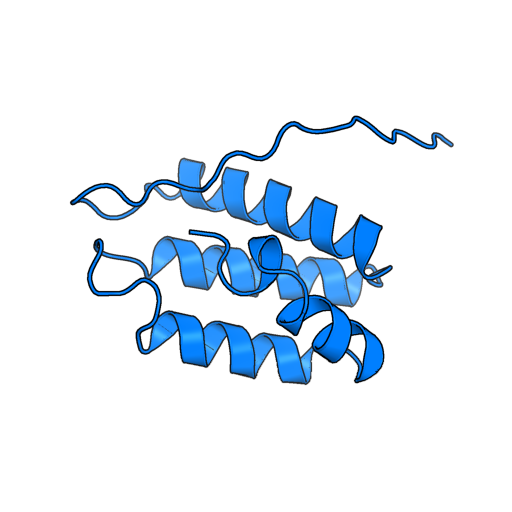-11.759 -3.527 -4.225 1.00 98.31 89 ASP A C 1
ATOM 721 O O . ASP A 1 89 ? -11.528 -3.074 -5.349 1.00 98.31 89 ASP A O 1
ATOM 725 N N . LYS A 1 90 ? -11.832 -2.728 -3.150 1.00 97.81 90 LYS A N 1
ATOM 726 C CA . LYS A 1 90 ? -11.632 -1.274 -3.220 1.00 97.81 90 LYS A CA 1
ATOM 727 C C . LYS A 1 90 ? -10.195 -0.905 -3.600 1.00 97.81 90 LYS A C 1
ATOM 729 O O . LYS A 1 90 ? -9.999 0.001 -4.404 1.00 97.81 90 LYS A O 1
ATOM 734 N N . TYR A 1 91 ? -9.204 -1.605 -3.053 1.00 97.19 91 TYR A N 1
ATOM 735 C CA . TYR A 1 91 ? -7.793 -1.450 -3.402 1.00 97.19 91 TYR A CA 1
ATOM 736 C C . TYR A 1 91 ? -7.552 -1.640 -4.910 1.00 97.19 91 TYR A C 1
ATOM 738 O O . TYR A 1 91 ? -6.947 -0.772 -5.536 1.00 97.19 91 TYR A O 1
ATOM 746 N N . VAL A 1 92 ? -8.078 -2.717 -5.506 1.00 96.88 92 VAL A N 1
ATOM 747 C CA . VAL A 1 92 ? -7.936 -3.003 -6.947 1.00 96.88 92 VAL A CA 1
ATOM 748 C C . VAL A 1 92 ? -8.669 -1.970 -7.807 1.00 96.88 92 VAL A C 1
ATOM 750 O O . VAL A 1 92 ? -8.169 -1.574 -8.860 1.00 96.88 92 VAL A O 1
ATOM 753 N N . ALA A 1 93 ? -9.840 -1.505 -7.361 1.00 96.62 93 ALA A N 1
ATOM 754 C CA . ALA A 1 93 ? -10.636 -0.516 -8.087 1.00 96.62 93 ALA A CA 1
ATOM 755 C C . ALA A 1 93 ? -9.983 0.879 -8.146 1.00 96.62 93 ALA A C 1
ATOM 757 O O . ALA A 1 93 ? -10.287 1.667 -9.044 1.00 96.62 93 ALA A O 1
ATOM 758 N N . LEU A 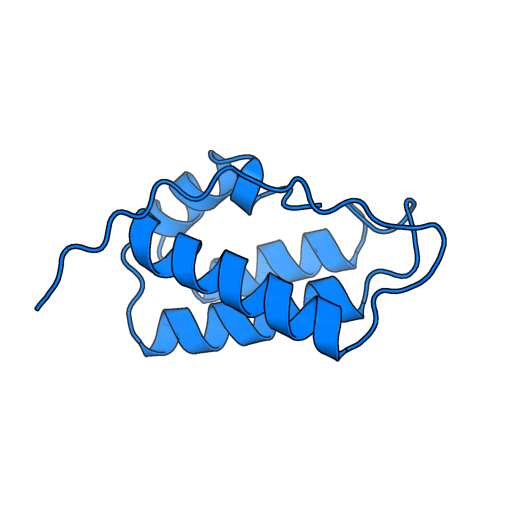1 94 ? -9.096 1.204 -7.202 1.00 93.44 94 LEU A N 1
ATOM 759 C CA . LEU A 1 94 ? -8.447 2.508 -7.110 1.00 93.44 94 LEU A CA 1
ATOM 760 C C . LEU A 1 94 ? -7.048 2.453 -7.727 1.00 93.44 94 LEU A C 1
ATOM 762 O O . LEU A 1 94 ? -6.103 1.940 -7.131 1.00 93.44 94 LEU A O 1
ATOM 766 N N . SER A 1 95 ? -6.892 3.044 -8.916 1.00 89.88 95 SER A N 1
ATOM 767 C CA . SER A 1 95 ? -5.620 3.043 -9.656 1.00 89.88 95 SER A CA 1
ATOM 768 C C . SER A 1 95 ? -4.449 3.588 -8.842 1.00 89.88 95 SER A C 1
ATOM 770 O O . SER A 1 95 ? -3.365 3.034 -8.910 1.00 89.88 95 SER A O 1
ATOM 772 N N . HIS A 1 96 ? -4.669 4.604 -8.009 1.00 89.00 96 HIS A N 1
ATOM 773 C CA . HIS A 1 96 ? -3.62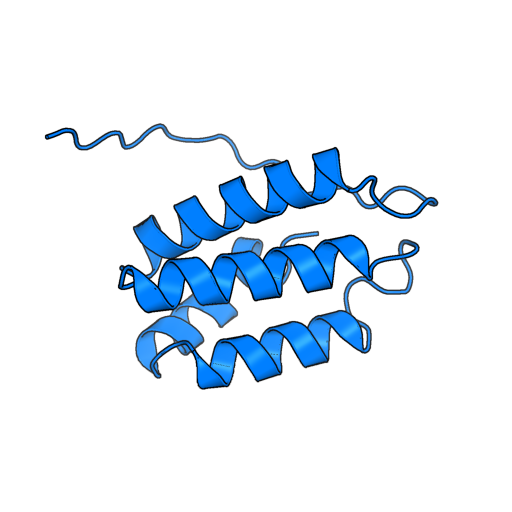5 5.183 -7.161 1.00 89.00 96 HIS A CA 1
ATOM 774 C C . HIS A 1 96 ? -3.173 4.268 -6.006 1.00 89.00 96 HIS A C 1
ATOM 776 O O . HIS A 1 96 ? -2.185 4.576 -5.348 1.00 89.00 96 HIS A O 1
ATOM 782 N N . PHE A 1 97 ? -3.871 3.157 -5.748 1.00 93.44 97 PHE A N 1
ATOM 783 C CA . PHE A 1 97 ? -3.404 2.086 -4.864 1.00 93.44 97 PHE A CA 1
ATOM 784 C C . PHE A 1 97 ? -2.891 0.881 -5.645 1.00 93.44 97 PHE A C 1
ATOM 786 O O . PHE A 1 97 ? -1.840 0.329 -5.306 1.00 93.44 97 PHE A O 1
ATOM 793 N N . TYR A 1 98 ? -3.626 0.479 -6.683 1.00 93.69 98 TYR A N 1
ATOM 794 C CA . TYR A 1 98 ? -3.307 -0.705 -7.471 1.00 93.69 98 TYR A CA 1
ATOM 795 C C . TYR A 1 98 ? -2.100 -0.499 -8.388 1.00 93.69 98 TYR A C 1
ATOM 797 O O . TYR A 1 98 ? -1.370 -1.440 -8.670 1.00 93.69 98 TYR A O 1
ATOM 805 N N . ARG A 1 99 ? -1.868 0.729 -8.850 1.00 90.19 99 ARG A N 1
ATOM 806 C CA . ARG A 1 99 ? -0.782 1.138 -9.752 1.00 90.19 99 ARG A CA 1
ATOM 807 C C . ARG A 1 99 ? -0.208 2.473 -9.264 1.00 90.19 99 ARG A C 1
ATOM 809 O O . ARG A 1 99 ? -0.486 3.515 -9.853 1.00 90.19 99 ARG A O 1
ATOM 816 N N . PRO A 1 100 ? 0.489 2.463 -8.118 1.00 86.69 100 PRO A N 1
ATOM 817 C CA . PRO A 1 100 ? 0.819 3.697 -7.415 1.00 86.69 100 PRO A CA 1
ATOM 818 C C . PRO A 1 100 ? 2.031 4.435 -8.031 1.00 86.69 100 PRO A C 1
ATOM 820 O O . PRO A 1 100 ? 2.276 5.591 -7.690 1.00 86.69 100 PRO A O 1
ATOM 823 N N . VAL A 1 101 ? 2.748 3.773 -8.947 1.00 85.06 101 VAL A N 1
ATOM 824 C CA . VAL A 1 101 ? 3.925 4.211 -9.719 1.00 85.06 101 VAL A CA 1
ATOM 825 C C . VAL A 1 101 ? 3.628 4.223 -11.216 1.00 85.06 101 VAL A C 1
ATOM 827 O O . VAL A 1 101 ? 2.816 3.375 -11.655 1.00 85.06 101 VAL A O 1
#

Secondary structure (DSSP, 8-state):
--------PPPP----SSPPPHHHHHHHHHHHHHHHHHHHT--HHHHHHHHHHHHHHHHH--STTSTTSHHHHHHHHHHHHHS-HHHHHHHHH-HHHHS--

Mean predicted aligned error: 6.2 Å

Nearest PDB structures (foldseek):
  7e4g-assembly1_C  TM=5.633E-01  e=5.048E+00  Promethearchaeati archaeon
  7e4g-assembly1_A  TM=5.658E-01  e=8.248E+00  Promethearchaeati archaeon
  7a5y-assembly1_B  TM=2.970E-01  e=6.279E+00  Homo sapiens

Foldseek 3Di:
DDPPPPVPDADQPDFDLAADDLVRLLVLLLVLLVVLCVPLVADPVLSVQSSVLSSQLSRPDGGPVPQCHPSLVVSLVSNPVSHDPVSSVVQCVDCCNSRVD

Sequence (101 aa):
MKKMMILAMMMVMTISAKAMSYNAAKNEALFLSDKMAYELNLTAAQYEAVYEINLDYLMSLNGHGDVFGIWWDRRNADLRYVLNSWQFDKYVALSHFYRPV

pLDDT: mean 85.59, std 17.2, range [36.91, 98.75]

Radius of gyration: 13.2 Å; Cα contacts (8 Å, |Δi|>4): 91; chains: 1; bounding box: 32×29×34 Å

Solvent-accessible surface area (backbone atoms only — not comparable to full-atom values): 5757 Å² total; per-residue (Å²): 134,76,93,73,84,70,85,73,79,80,74,76,45,79,72,43,89,51,54,53,52,69,71,57,23,48,54,51,15,46,55,54,28,54,49,44,29,67,77,53,65,46,51,74,71,43,34,54,53,46,27,51,48,40,27,54,37,43,59,67,32,60,27,78,81,37,70,85,30,74,52,38,55,47,42,54,54,56,47,55,74,64,38,54,72,70,42,40,54,51,38,63,72,34,54,76,66,61,51,47,92